Protein AF-A0A7W1FFJ5-F1 (afdb_monomer_lite)

Secondary structure (DSSP, 8-state):
-HHHHHHHHHHHHHHHHHHHHHHHHHHTTS--SSS-SSHHHHHHHHHPEETTEEEEEHHHHHHHHHHHHHHHHHHHHHHHHHHHHH-GGG--

Structure (mmCIF, N/CA/C/O backbone):
data_AF-A0A7W1FFJ5-F1
#
_entry.id   AF-A0A7W1FFJ5-F1
#
loop_
_atom_site.group_PDB
_atom_site.id
_atom_site.type_symbol
_atom_site.label_atom_id
_atom_site.label_alt_id
_atom_site.label_comp_id
_atom_site.label_asym_id
_atom_site.label_entity_id
_atom_site.label_seq_id
_atom_site.pdbx_PDB_ins_code
_atom_site.Cartn_x
_atom_site.Cartn_y
_atom_site.Cartn_z
_atom_site.occupancy
_atom_site.B_iso_or_equiv
_atom_site.auth_seq_id
_atom_site.auth_comp_id
_atom_site.auth_asym_id
_atom_site.auth_atom_id
_atom_site.pdbx_PDB_model_num
ATOM 1 N N . MET A 1 1 ? 18.249 -7.933 -23.529 1.00 84.00 1 MET A N 1
ATOM 2 C CA . MET A 1 1 ? 17.096 -8.753 -23.071 1.00 84.00 1 MET A CA 1
ATOM 3 C C . MET A 1 1 ? 16.801 -8.528 -21.589 1.00 84.00 1 MET A C 1
ATOM 5 O O . MET A 1 1 ? 15.677 -8.175 -21.262 1.00 84.00 1 MET A O 1
ATOM 9 N N . VAL A 1 2 ? 17.800 -8.655 -20.705 1.00 90.88 2 VAL A N 1
ATOM 10 C CA . VAL A 1 2 ? 17.643 -8.477 -19.245 1.00 90.88 2 VAL A CA 1
ATOM 11 C C . VAL A 1 2 ? 17.097 -7.096 -18.869 1.00 90.88 2 VAL A C 1
ATOM 13 O O . VAL A 1 2 ? 16.138 -7.015 -18.109 1.00 90.88 2 VAL A O 1
ATOM 16 N N . GLN A 1 3 ? 17.628 -6.023 -19.463 1.00 93.25 3 GLN A N 1
ATOM 17 C CA . GLN A 1 3 ? 17.146 -4.65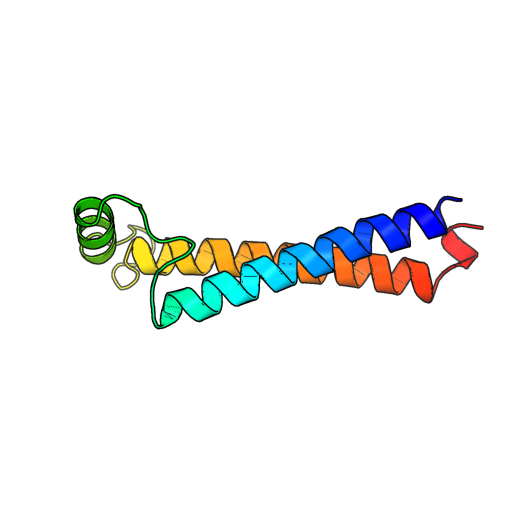9 -19.216 1.00 93.25 3 GLN A CA 1
ATOM 18 C C . GLN A 1 3 ? 15.642 -4.498 -19.504 1.00 93.25 3 GLN A C 1
ATOM 20 O O . GLN A 1 3 ? 14.919 -3.909 -18.707 1.00 93.25 3 GLN A O 1
ATOM 25 N N . LEU A 1 4 ? 15.156 -5.054 -20.620 1.00 94.56 4 LEU A N 1
ATOM 26 C CA . LEU A 1 4 ? 13.743 -4.972 -20.992 1.00 94.56 4 LEU A CA 1
ATOM 27 C C . LEU A 1 4 ? 12.861 -5.723 -19.990 1.00 94.56 4 LEU A C 1
ATOM 29 O O . LEU A 1 4 ? 11.845 -5.189 -19.557 1.00 94.56 4 LEU A O 1
ATOM 33 N N . LEU A 1 5 ? 13.267 -6.931 -19.586 1.00 95.44 5 LEU A N 1
ATOM 34 C CA . LEU A 1 5 ? 12.556 -7.703 -18.565 1.00 95.44 5 LEU A CA 1
ATOM 35 C C . LEU A 1 5 ? 12.510 -6.955 -17.229 1.00 95.44 5 LEU A C 1
ATOM 37 O O . LEU A 1 5 ? 11.470 -6.942 -16.574 1.00 95.44 5 LEU A O 1
ATOM 41 N N . LEU A 1 6 ? 13.607 -6.292 -16.853 1.00 95.50 6 LEU A N 1
ATOM 42 C CA . LEU A 1 6 ? 13.679 -5.502 -15.630 1.00 95.50 6 LEU A CA 1
ATOM 43 C C . LEU A 1 6 ? 12.741 -4.295 -15.685 1.00 95.50 6 LEU A C 1
ATOM 45 O O . LEU A 1 6 ? 11.978 -4.082 -14.746 1.00 95.50 6 LEU A O 1
ATOM 49 N N . ILE A 1 7 ? 12.751 -3.537 -16.784 1.00 97.06 7 ILE A N 1
ATOM 50 C CA . ILE A 1 7 ? 11.863 -2.383 -16.984 1.00 97.06 7 ILE A CA 1
ATOM 51 C C . ILE A 1 7 ? 10.399 -2.829 -16.962 1.00 97.06 7 ILE A C 1
ATOM 53 O O . ILE A 1 7 ? 9.598 -2.258 -16.225 1.00 97.06 7 ILE A O 1
ATOM 57 N N . VAL A 1 8 ? 10.037 -3.864 -17.724 1.00 98.06 8 VAL A N 1
ATOM 58 C CA . VAL A 1 8 ? 8.648 -4.342 -17.799 1.00 98.06 8 VAL A CA 1
ATOM 59 C C . VAL A 1 8 ? 8.187 -4.881 -16.446 1.00 98.06 8 VAL A C 1
ATOM 61 O O . VAL A 1 8 ? 7.132 -4.481 -15.957 1.00 98.06 8 VAL A O 1
ATOM 64 N N . GLY A 1 9 ? 8.992 -5.732 -15.805 1.00 97.69 9 GLY A N 1
ATOM 65 C CA . GLY A 1 9 ? 8.678 -6.296 -14.495 1.00 97.69 9 GLY A CA 1
ATOM 66 C C . GLY A 1 9 ? 8.512 -5.212 -13.435 1.00 97.69 9 GLY A C 1
ATOM 67 O O . GLY A 1 9 ? 7.474 -5.135 -12.790 1.00 97.69 9 GLY A O 1
ATOM 68 N N . SER A 1 10 ? 9.486 -4.315 -13.297 1.00 98.00 10 SER A N 1
ATOM 69 C CA . SER A 1 10 ? 9.415 -3.215 -12.327 1.00 98.00 10 SER A CA 1
ATOM 70 C C . SER A 1 10 ? 8.244 -2.257 -12.577 1.00 98.00 10 SER A C 1
ATOM 72 O O . SER A 1 10 ? 7.588 -1.841 -11.620 1.00 98.00 10 SER A O 1
ATOM 74 N N . SER A 1 11 ? 7.901 -1.979 -13.840 1.00 98.44 11 SER A N 1
ATOM 75 C CA . SER A 1 11 ? 6.724 -1.167 -14.187 1.00 98.44 11 SER A CA 1
ATOM 76 C C . SER A 1 11 ? 5.423 -1.791 -13.681 1.00 98.44 11 SER A C 1
ATOM 78 O O . SER A 1 11 ? 4.561 -1.077 -13.173 1.00 98.44 11 SER A O 1
ATOM 80 N N . ILE A 1 12 ? 5.285 -3.119 -13.756 1.00 98.50 12 ILE A N 1
ATOM 81 C CA . ILE A 1 12 ? 4.111 -3.839 -13.239 1.00 98.50 12 ILE A CA 1
ATOM 82 C C . ILE A 1 12 ? 3.973 -3.634 -11.721 1.00 98.50 12 ILE A C 1
ATOM 84 O O . ILE A 1 12 ? 2.877 -3.340 -11.242 1.00 98.50 12 ILE A O 1
ATOM 88 N N . PHE A 1 13 ? 5.077 -3.724 -10.970 1.00 98.31 13 PHE A N 1
ATOM 89 C CA . PHE A 1 13 ? 5.085 -3.474 -9.522 1.00 98.31 13 PHE A CA 1
ATOM 90 C C . PHE A 1 13 ? 4.671 -2.040 -9.183 1.00 98.31 13 PHE A C 1
ATOM 92 O O . PHE A 1 13 ? 3.847 -1.843 -8.292 1.00 98.31 13 PHE A O 1
ATOM 99 N N . VAL A 1 14 ? 5.194 -1.046 -9.910 1.00 98.69 14 VAL A N 1
ATOM 100 C CA . VAL A 1 14 ? 4.813 0.361 -9.708 1.00 98.69 14 VAL A CA 1
ATOM 101 C C . VAL A 1 14 ? 3.331 0.569 -9.999 1.00 98.69 14 VAL A C 1
ATOM 103 O O . VAL A 1 14 ? 2.631 1.159 -9.179 1.00 98.69 14 VAL A O 1
ATOM 106 N N . LEU A 1 15 ? 2.835 0.066 -11.133 1.00 98.62 15 LEU A N 1
ATOM 107 C CA . LEU A 1 15 ? 1.444 0.247 -11.549 1.00 98.62 15 LEU A CA 1
ATOM 108 C C . LEU A 1 15 ? 0.465 -0.377 -10.551 1.00 98.62 15 LEU A C 1
ATOM 110 O O . LEU A 1 15 ? -0.442 0.306 -10.075 1.00 98.62 15 LEU A O 1
ATOM 114 N N . PHE A 1 1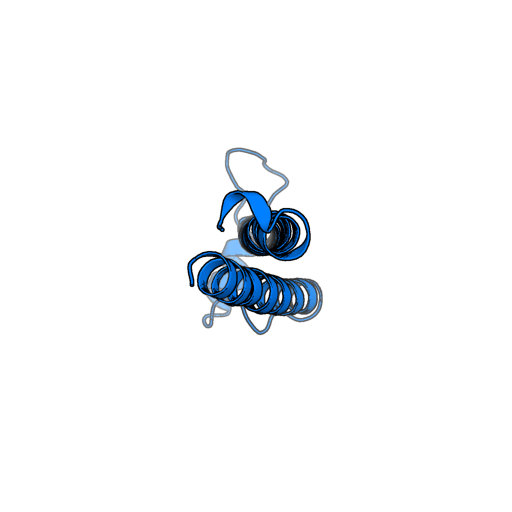6 ? 0.652 -1.650 -10.193 1.00 98.38 16 PHE A N 1
ATOM 115 C CA . PHE A 1 16 ? -0.242 -2.314 -9.244 1.00 98.38 16 PHE A CA 1
ATOM 116 C C . PHE A 1 16 ? -0.056 -1.811 -7.814 1.00 98.38 16 PHE A C 1
ATOM 118 O O . PHE A 1 16 ? -1.045 -1.672 -7.096 1.00 98.38 16 PHE A O 1
ATOM 125 N N . GLY A 1 17 ? 1.169 -1.468 -7.410 1.00 98.38 17 GLY A N 1
ATOM 126 C CA . GLY A 1 17 ? 1.435 -0.833 -6.123 1.00 98.38 17 GLY A CA 1
ATOM 127 C C . GLY A 1 17 ? 0.705 0.502 -5.987 1.00 98.38 17 GLY A C 1
ATOM 128 O O . GLY A 1 17 ? 0.027 0.731 -4.985 1.00 98.38 17 GLY A O 1
ATOM 129 N N . ALA A 1 18 ? 0.767 1.351 -7.015 1.00 98.56 18 ALA A N 1
ATOM 130 C CA . ALA A 1 18 ? 0.073 2.634 -7.040 1.00 98.56 18 ALA A CA 1
ATOM 131 C C . ALA A 1 18 ? -1.452 2.457 -7.060 1.00 98.56 18 ALA A C 1
ATOM 133 O O . ALA A 1 18 ? -2.146 3.089 -6.266 1.00 98.56 18 ALA A O 1
ATOM 134 N N . ALA A 1 19 ? -1.977 1.563 -7.905 1.00 98.31 19 ALA A N 1
ATOM 135 C CA . ALA A 1 19 ? -3.411 1.277 -7.966 1.00 98.31 19 ALA A CA 1
ATOM 136 C C . ALA A 1 19 ? -3.954 0.763 -6.620 1.00 98.31 19 ALA A C 1
ATOM 138 O O . ALA A 1 19 ? -4.968 1.260 -6.129 1.00 98.31 19 ALA A O 1
ATOM 139 N N . HIS A 1 20 ? -3.244 -0.171 -5.979 1.00 97.88 20 HIS A N 1
ATOM 140 C CA . HIS A 1 20 ? -3.574 -0.657 -4.639 1.00 97.88 20 HIS A CA 1
ATOM 141 C C . HIS A 1 20 ? -3.574 0.485 -3.612 1.00 97.88 20 HIS A C 1
ATOM 143 O O . HIS A 1 20 ? -4.508 0.606 -2.821 1.00 97.88 20 HIS A O 1
ATOM 149 N N . GLY A 1 21 ? -2.564 1.360 -3.658 1.00 97.88 21 GLY A N 1
ATOM 150 C CA . GLY A 1 21 ? -2.474 2.535 -2.789 1.00 97.88 21 GLY A CA 1
ATOM 151 C C . GLY A 1 21 ? -3.659 3.482 -2.958 1.00 97.88 21 GLY A C 1
ATOM 152 O O . GLY A 1 21 ? -4.258 3.891 -1.968 1.00 97.88 21 GLY A O 1
ATOM 153 N N . VAL A 1 22 ? -4.062 3.767 -4.199 1.00 98.00 22 VAL A N 1
ATOM 154 C CA . VAL A 1 22 ? -5.249 4.586 -4.497 1.00 98.00 22 VAL A CA 1
ATOM 155 C C . VAL A 1 22 ? -6.508 3.979 -3.877 1.00 98.00 22 VAL A C 1
ATOM 157 O O . VAL A 1 22 ? -7.269 4.695 -3.228 1.00 98.00 22 VAL A O 1
ATOM 160 N N . PHE A 1 23 ? -6.719 2.671 -4.018 1.00 97.56 23 PHE A N 1
ATOM 161 C CA . PHE A 1 23 ? -7.879 1.995 -3.433 1.00 97.56 23 PHE A CA 1
ATOM 162 C C . PHE A 1 23 ? -7.877 2.023 -1.895 1.00 97.56 23 PHE A C 1
ATOM 164 O O . PHE A 1 23 ? -8.935 2.201 -1.292 1.00 97.56 23 PHE A O 1
ATOM 171 N N . ILE A 1 24 ? -6.709 1.924 -1.250 1.00 96.88 24 ILE A N 1
ATOM 172 C CA . ILE A 1 24 ? -6.592 2.077 0.210 1.00 96.88 24 ILE A CA 1
ATOM 173 C C . ILE A 1 24 ? -6.864 3.516 0.654 1.00 96.88 24 ILE A C 1
ATOM 175 O O . ILE A 1 24 ? -7.575 3.729 1.634 1.00 96.88 24 ILE A O 1
ATOM 179 N N . LEU A 1 25 ? -6.354 4.513 -0.074 1.00 96.56 25 LEU A N 1
ATOM 180 C CA . LEU A 1 25 ? -6.613 5.925 0.225 1.00 96.56 25 LEU A CA 1
ATOM 181 C C . LEU A 1 25 ? -8.101 6.274 0.085 1.00 96.56 25 LEU A C 1
ATOM 183 O O . LEU A 1 25 ? -8.633 7.029 0.896 1.00 96.56 25 LEU A O 1
ATOM 187 N N . GLN A 1 26 ? -8.795 5.695 -0.897 1.00 96.25 26 GLN A N 1
ATOM 188 C CA . GLN A 1 26 ? -10.250 5.824 -1.027 1.00 96.25 26 GLN A CA 1
ATOM 189 C C . GLN A 1 26 ? -10.977 5.229 0.188 1.00 96.25 26 GLN A C 1
ATOM 191 O O . GLN A 1 26 ? -11.878 5.869 0.744 1.00 96.25 26 GLN A O 1
ATOM 196 N N . ASP A 1 27 ? -10.536 4.057 0.648 1.00 94.94 27 ASP A N 1
ATOM 197 C CA . ASP A 1 27 ? -11.111 3.355 1.797 1.00 94.94 27 ASP A CA 1
ATOM 198 C C . ASP A 1 27 ? -10.951 4.105 3.130 1.00 94.94 27 ASP A C 1
ATOM 200 O O . ASP A 1 27 ? -11.719 3.846 4.056 1.00 94.94 27 ASP A O 1
ATOM 204 N N . LEU A 1 28 ? -10.032 5.076 3.233 1.00 93.19 28 LEU A N 1
ATOM 205 C CA . LEU A 1 28 ? -9.932 5.956 4.408 1.00 93.19 28 LEU A CA 1
ATOM 206 C C . LEU A 1 28 ? -11.196 6.803 4.616 1.00 93.19 28 LEU A C 1
ATOM 208 O O . LEU A 1 28 ? -11.547 7.118 5.750 1.00 93.19 28 LEU A O 1
ATOM 212 N N . SER A 1 29 ? -11.867 7.178 3.525 1.00 92.81 29 SER A N 1
ATOM 213 C CA . SER A 1 29 ? -13.071 8.019 3.554 1.00 92.81 29 SER A CA 1
ATOM 214 C C . SER A 1 29 ? -14.356 7.221 3.334 1.00 92.81 29 SER A C 1
ATOM 216 O O . SER A 1 29 ? -15.384 7.513 3.940 1.00 92.81 29 SER A O 1
ATOM 218 N N . ASN A 1 30 ? -14.303 6.202 2.474 1.00 95.19 30 ASN A N 1
ATOM 219 C CA . ASN A 1 30 ? -15.459 5.422 2.056 1.00 95.19 30 ASN A CA 1
ATOM 220 C C . ASN A 1 30 ? -15.037 3.962 1.826 1.00 95.19 30 ASN A C 1
ATOM 222 O O . ASN A 1 30 ? -14.750 3.591 0.685 1.00 95.19 30 ASN A O 1
ATOM 226 N N . PRO A 1 31 ? -14.967 3.143 2.896 1.00 94.19 31 PRO A N 1
ATOM 227 C CA . PRO A 1 31 ? -14.487 1.766 2.821 1.00 94.19 31 PRO A CA 1
ATOM 228 C C . PRO A 1 31 ? -15.291 0.928 1.820 1.00 94.19 31 PRO A C 1
ATOM 230 O O . PRO A 1 31 ? -16.485 0.692 2.024 1.00 94.19 31 PRO A O 1
ATOM 233 N N . ARG A 1 32 ? -14.642 0.469 0.746 1.00 95.50 32 ARG A N 1
ATOM 234 C CA . ARG A 1 32 ? -15.273 -0.307 -0.336 1.00 95.50 32 ARG A CA 1
ATOM 235 C C . ARG A 1 32 ? -14.411 -1.449 -0.853 1.00 95.50 32 ARG A C 1
ATOM 237 O O . ARG A 1 32 ? -14.956 -2.492 -1.199 1.00 95.50 32 ARG A O 1
ATOM 244 N N . ASN A 1 33 ? -13.098 -1.260 -0.919 1.00 95.69 33 ASN A N 1
ATOM 245 C CA . ASN A 1 33 ? -12.199 -2.172 -1.622 1.00 95.69 33 A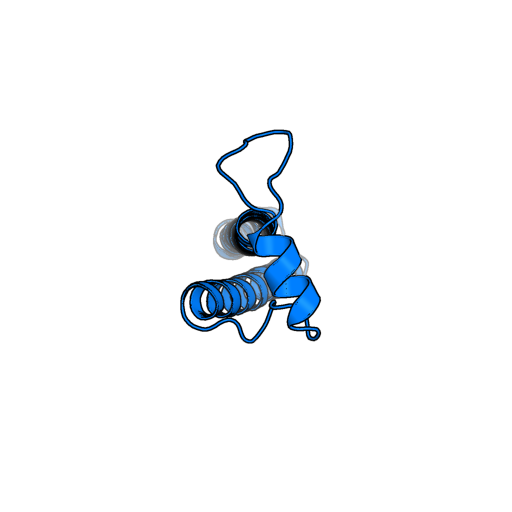SN A CA 1
ATOM 246 C C . ASN A 1 33 ? -11.603 -3.237 -0.688 1.00 95.69 33 ASN A C 1
ATOM 248 O O . ASN A 1 33 ? -11.574 -4.417 -1.028 1.00 95.69 33 ASN A O 1
ATOM 252 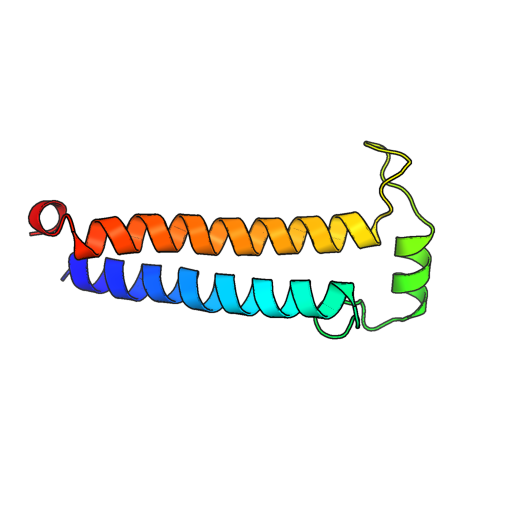N N . PHE A 1 34 ? -11.166 -2.822 0.502 1.00 95.31 34 PHE A N 1
ATOM 253 C CA . PHE A 1 34 ? -10.453 -3.631 1.496 1.00 95.31 34 PHE A CA 1
ATOM 254 C C . PHE A 1 34 ? -11.194 -3.741 2.829 1.00 95.31 34 PHE A C 1
ATOM 256 O O . PHE A 1 34 ? -10.679 -4.333 3.780 1.00 95.31 34 PHE A O 1
ATOM 263 N N . THR A 1 35 ? -12.410 -3.201 2.919 1.00 96.69 35 THR A N 1
ATOM 264 C CA . THR A 1 35 ? -13.331 -3.550 4.004 1.00 96.69 35 THR A CA 1
ATOM 265 C C . THR A 1 35 ? -13.697 -5.037 3.932 1.00 96.69 35 THR A C 1
ATOM 267 O O . THR A 1 35 ? -13.956 -5.551 2.841 1.00 96.69 35 THR A O 1
ATOM 270 N N . PRO A 1 36 ? -13.814 -5.739 5.075 1.00 96.38 36 PRO A N 1
ATOM 271 C CA . PRO A 1 36 ? -14.483 -7.030 5.109 1.00 96.38 36 PRO A CA 1
ATOM 272 C C . PRO A 1 36 ? -15.886 -6.939 4.504 1.00 96.38 36 PRO A C 1
ATOM 274 O O . PRO A 1 36 ? -16.572 -5.923 4.660 1.00 96.38 36 PRO A O 1
ATOM 277 N N . ARG A 1 37 ? -16.319 -8.016 3.836 1.00 95.75 37 ARG A N 1
ATOM 278 C CA . ARG A 1 37 ? -17.687 -8.124 3.302 1.00 95.75 37 ARG A CA 1
ATOM 279 C C . ARG A 1 37 ? -18.733 -8.179 4.416 1.00 95.75 37 ARG A C 1
ATOM 281 O O . ARG A 1 37 ? -19.819 -7.637 4.252 1.00 95.75 37 ARG A O 1
ATOM 288 N N . ASP A 1 38 ? -18.400 -8.820 5.535 1.00 97.06 38 ASP A N 1
ATOM 289 C CA . ASP A 1 38 ? -19.239 -8.822 6.731 1.00 97.06 38 ASP A CA 1
ATOM 290 C C . ASP A 1 38 ? -19.069 -7.505 7.500 1.00 97.06 38 ASP A C 1
ATOM 292 O O . ASP A 1 38 ? -17.991 -7.185 8.011 1.00 97.06 38 ASP A O 1
ATOM 296 N N . ALA A 1 39 ? -20.157 -6.741 7.594 1.00 95.12 39 ALA A N 1
ATOM 297 C CA . ALA A 1 39 ? -20.185 -5.483 8.324 1.00 95.12 39 ALA A CA 1
ATOM 298 C C . ALA A 1 39 ? -19.932 -5.677 9.828 1.00 95.12 39 ALA A C 1
ATOM 300 O O . ALA A 1 39 ? -19.287 -4.826 10.443 1.00 95.12 39 ALA A O 1
ATOM 301 N N . THR A 1 40 ? -20.367 -6.804 10.402 1.00 97.88 40 THR A N 1
ATOM 302 C CA . THR A 1 40 ? -20.158 -7.122 11.821 1.00 97.88 40 THR A CA 1
ATOM 303 C C . THR A 1 40 ? -18.671 -7.271 12.124 1.00 97.88 40 THR A C 1
ATOM 305 O O . THR A 1 40 ? -18.183 -6.722 13.114 1.00 97.88 40 THR A O 1
ATOM 308 N N . LEU A 1 41 ? -17.918 -7.925 11.233 1.00 98.00 41 LEU A N 1
ATOM 309 C CA . LEU A 1 41 ? -16.466 -8.036 11.356 1.00 98.00 41 LEU A CA 1
ATOM 310 C C . LEU A 1 41 ? -15.784 -6.664 11.289 1.00 98.00 41 LEU A C 1
ATOM 312 O O . LEU A 1 41 ? -14.911 -6.386 12.109 1.00 98.00 41 LEU A O 1
ATOM 316 N N . ARG A 1 42 ? -16.198 -5.772 10.377 1.00 97.12 42 ARG A N 1
ATOM 317 C CA . ARG A 1 42 ? -15.639 -4.408 10.334 1.00 97.12 42 ARG A CA 1
ATOM 318 C C . ARG A 1 42 ? -15.884 -3.656 11.644 1.00 97.12 42 ARG A C 1
ATOM 320 O O . ARG A 1 42 ? -14.960 -3.025 12.154 1.00 97.12 42 ARG A O 1
ATOM 327 N N . THR A 1 43 ? -17.082 -3.749 12.217 1.00 97.88 43 THR A N 1
ATOM 328 C CA . THR A 1 43 ? -17.380 -3.146 13.524 1.00 97.88 43 THR A CA 1
ATOM 329 C C . THR A 1 43 ? -16.513 -3.746 14.633 1.00 97.88 43 THR A C 1
ATOM 331 O O . THR A 1 43 ? -15.913 -2.999 15.406 1.00 97.88 43 THR A O 1
ATOM 334 N N . ALA A 1 44 ? -16.355 -5.071 14.673 1.00 98.38 44 ALA A N 1
ATOM 335 C CA . ALA A 1 44 ? -15.498 -5.739 15.652 1.00 98.38 44 ALA A CA 1
ATOM 336 C C . ALA A 1 44 ? -14.023 -5.307 15.530 1.00 98.38 44 ALA A C 1
ATOM 338 O O . ALA A 1 44 ? -13.366 -5.042 16.538 1.00 98.38 44 ALA A O 1
ATOM 339 N N . MET A 1 45 ? -13.507 -5.155 14.304 1.00 97.81 45 MET A N 1
ATOM 340 C CA . MET A 1 45 ? -12.153 -4.644 14.053 1.00 97.81 45 MET A CA 1
ATOM 341 C C . MET A 1 45 ? -11.963 -3.206 14.554 1.00 97.81 45 MET A C 1
ATOM 343 O O . MET A 1 45 ? -10.875 -2.850 15.000 1.00 97.81 45 MET A O 1
ATOM 347 N N . GLN A 1 46 ? -12.998 -2.368 14.482 1.00 96.88 46 GLN A N 1
ATOM 348 C CA . GLN A 1 46 ? -12.945 -0.986 14.969 1.00 96.88 46 GLN A CA 1
ATOM 349 C C . GLN A 1 46 ? -13.001 -0.894 16.501 1.00 96.88 46 GLN A C 1
ATOM 351 O O . GLN A 1 46 ? -12.439 0.042 17.070 1.00 96.88 46 GLN A O 1
ATOM 356 N N . GLN A 1 47 ? -13.652 -1.860 17.154 1.00 97.75 47 GLN A N 1
ATOM 357 C CA . GLN A 1 47 ? -13.785 -1.948 18.614 1.00 97.75 47 GLN A CA 1
ATOM 358 C C . GLN A 1 47 ? -12.608 -2.666 19.290 1.00 97.75 47 GLN A C 1
ATOM 360 O O . GLN A 1 47 ? -12.390 -2.497 20.487 1.00 97.75 47 GLN A O 1
ATOM 365 N N . SER A 1 48 ? -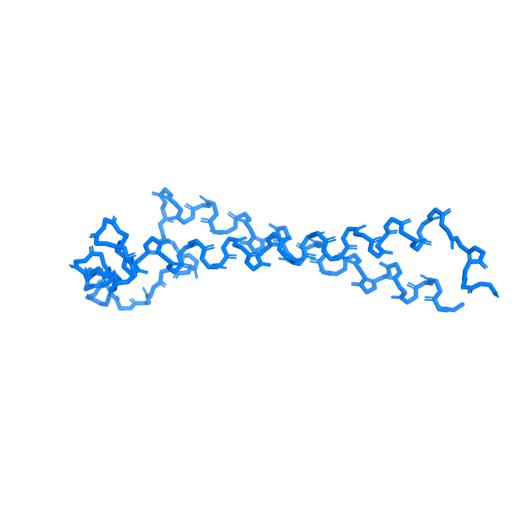11.841 -3.451 18.534 1.00 97.56 48 SER A N 1
ATOM 366 C CA . SER A 1 48 ? -10.692 -4.205 19.043 1.00 97.56 48 SER A CA 1
ATOM 367 C C . SER A 1 48 ? -9.397 -3.422 18.864 1.00 97.56 48 SER A C 1
ATOM 369 O O . SER A 1 48 ? -9.136 -2.893 17.784 1.00 97.56 48 SER A O 1
ATOM 371 N N . THR A 1 49 ? -8.552 -3.384 19.892 1.00 97.00 49 THR A N 1
ATOM 372 C CA . THR A 1 49 ? -7.233 -2.736 19.855 1.00 97.00 49 THR A CA 1
ATOM 373 C C . THR A 1 49 ? -6.118 -3.759 19.684 1.00 97.00 49 THR A C 1
ATOM 375 O O . THR A 1 49 ? -6.275 -4.940 19.995 1.00 97.00 49 THR A O 1
ATOM 378 N N . ILE A 1 50 ? -4.975 -3.316 19.161 1.00 94.88 50 ILE A N 1
ATOM 379 C CA . ILE A 1 50 ? -3.787 -4.167 19.064 1.00 94.88 50 ILE A CA 1
ATOM 380 C C . ILE A 1 50 ? -2.991 -4.067 20.362 1.00 94.88 50 ILE A C 1
ATOM 382 O O . ILE A 1 50 ? -2.729 -2.968 20.847 1.00 94.88 50 ILE A O 1
ATOM 386 N N . ALA A 1 51 ? -2.538 -5.213 20.879 1.00 95.50 51 ALA A N 1
ATOM 387 C CA . ALA A 1 51 ? -1.740 -5.293 22.106 1.00 95.50 51 ALA A CA 1
ATOM 388 C C . ALA A 1 51 ? -0.490 -4.392 22.080 1.00 95.50 51 ALA A C 1
ATOM 390 O O . ALA A 1 51 ? -0.128 -3.809 23.096 1.00 95.50 51 ALA A O 1
ATOM 391 N N . PHE A 1 52 ? 0.137 -4.240 20.908 1.00 93.56 52 PHE A N 1
ATOM 392 C CA . PHE A 1 52 ? 1.285 -3.356 20.700 1.00 93.56 52 PHE A CA 1
ATOM 393 C C . PHE A 1 52 ? 0.980 -1.880 20.999 1.00 93.56 52 PHE A C 1
ATOM 395 O O . PHE A 1 52 ? 1.848 -1.168 21.497 1.00 93.56 52 PHE A O 1
ATOM 402 N N . HIS A 1 53 ? -0.230 -1.397 20.689 1.00 92.88 53 HIS A N 1
ATOM 403 C CA . HIS A 1 53 ? -0.576 0.007 20.887 1.00 92.88 53 HIS A CA 1
ATOM 404 C C . HIS A 1 53 ? -2.087 0.199 21.120 1.00 92.88 53 HIS A C 1
ATOM 406 O O . HIS A 1 53 ? -2.871 0.121 20.169 1.00 92.88 53 HIS A O 1
ATOM 412 N N . PRO A 1 54 ? -2.524 0.562 22.342 1.00 91.25 54 PRO A N 1
ATOM 413 C CA . PRO A 1 54 ? -3.940 0.557 22.725 1.00 91.25 54 PRO A CA 1
ATOM 414 C C . PRO A 1 54 ? -4.793 1.609 22.003 1.00 91.25 54 PRO A C 1
ATOM 416 O O . PRO A 1 54 ? -6.014 1.532 22.039 1.00 91.25 54 PRO A O 1
ATOM 419 N N . LYS A 1 55 ? -4.180 2.597 21.334 1.00 93.94 55 LYS A N 1
ATOM 420 C CA . LYS A 1 55 ? -4.908 3.594 20.523 1.00 93.94 55 LYS A CA 1
ATOM 421 C C . LYS A 1 55 ? -5.093 3.183 19.058 1.00 93.94 55 LYS A C 1
ATOM 423 O O . LYS A 1 55 ? -5.745 3.905 18.311 1.00 93.94 55 LYS A O 1
ATOM 428 N N . ILE A 1 56 ? -4.486 2.078 18.623 1.00 96.06 56 ILE A N 1
ATOM 429 C CA . ILE A 1 56 ? -4.627 1.575 17.254 1.00 96.06 56 ILE A CA 1
ATOM 430 C C . ILE A 1 56 ? -5.627 0.425 17.288 1.00 96.06 56 ILE A C 1
ATOM 432 O O . ILE A 1 56 ? -5.364 -0.619 17.888 1.00 96.06 56 ILE A O 1
ATOM 436 N N . ASN A 1 57 ? -6.778 0.625 16.644 1.00 97.44 57 ASN A N 1
ATOM 437 C CA . ASN A 1 57 ? -7.724 -0.459 16.421 1.00 97.44 57 ASN A CA 1
ATOM 438 C C . ASN A 1 57 ? -7.284 -1.347 15.247 1.00 97.44 57 ASN A C 1
ATOM 440 O O . ASN A 1 57 ? -6.467 -0.951 14.407 1.00 97.44 57 ASN A O 1
ATOM 444 N N . LEU A 1 58 ? -7.822 -2.563 15.194 1.00 97.62 58 LEU A N 1
ATOM 445 C CA . LEU A 1 58 ? -7.457 -3.552 14.182 1.00 97.62 58 LEU A CA 1
ATOM 446 C C . LEU A 1 58 ? -7.791 -3.074 12.758 1.00 97.62 58 LEU A C 1
ATOM 448 O O . LEU A 1 58 ? -7.066 -3.394 11.819 1.00 97.62 58 LEU A O 1
ATOM 452 N N . TRP A 1 59 ? -8.838 -2.260 12.592 1.00 97.12 59 TRP A N 1
ATOM 453 C CA . TRP A 1 59 ? -9.186 -1.654 11.302 1.00 97.12 59 TRP A CA 1
ATOM 454 C C . TRP A 1 59 ? -8.115 -0.679 10.791 1.00 97.12 59 TRP A C 1
ATOM 456 O O . TRP A 1 59 ? -7.670 -0.782 9.650 1.00 97.12 59 TRP A O 1
ATOM 466 N N . ASN A 1 60 ? -7.638 0.226 11.643 1.00 96.19 60 ASN A N 1
ATOM 467 C CA . ASN A 1 60 ? -6.593 1.185 11.295 1.00 96.19 60 ASN A CA 1
ATOM 468 C C . ASN A 1 60 ? -5.272 0.476 10.987 1.00 96.19 60 ASN A C 1
ATOM 470 O O . ASN A 1 60 ? -4.556 0.872 10.071 1.00 96.19 60 ASN A O 1
ATOM 474 N N . ALA A 1 61 ? -4.957 -0.591 11.719 1.00 97.00 61 ALA A N 1
ATOM 475 C CA . ALA A 1 61 ? -3.779 -1.399 11.440 1.00 97.00 61 ALA A CA 1
ATOM 476 C C . ALA A 1 61 ? -3.884 -2.167 10.121 1.00 97.00 61 ALA A C 1
ATOM 478 O O . ALA A 1 61 ? -2.906 -2.239 9.384 1.00 97.00 61 ALA A O 1
ATOM 479 N N . TRP A 1 62 ? -5.065 -2.698 9.799 1.00 97.38 62 TRP A N 1
ATOM 480 C CA . TRP A 1 62 ? -5.332 -3.337 8.513 1.00 97.38 62 TRP A CA 1
ATOM 481 C C . TRP A 1 62 ? -5.128 -2.364 7.347 1.00 97.38 62 TRP A C 1
ATOM 483 O O . TRP A 1 62 ? -4.412 -2.680 6.395 1.00 97.38 62 TRP A O 1
ATOM 493 N N . LEU A 1 63 ? -5.688 -1.156 7.445 1.00 97.06 63 LEU A N 1
ATOM 494 C CA . LEU A 1 63 ? -5.478 -0.100 6.452 1.00 97.06 63 LEU A CA 1
ATOM 495 C C . LEU A 1 63 ? -4.000 0.297 6.350 1.00 97.06 63 LEU A C 1
ATOM 497 O O . LEU A 1 63 ? -3.459 0.376 5.249 1.00 97.06 63 LEU A O 1
ATOM 501 N N . GLY A 1 64 ? -3.334 0.492 7.491 1.00 96.31 64 GLY A N 1
ATOM 502 C CA . GLY A 1 64 ? -1.915 0.838 7.551 1.00 96.31 64 GLY A CA 1
ATOM 503 C C . GLY A 1 64 ? -1.021 -0.223 6.912 1.00 96.31 64 GLY A C 1
ATOM 504 O O . GLY A 1 64 ? -0.157 0.116 6.111 1.00 96.31 64 GLY A O 1
ATOM 505 N N . PHE A 1 65 ? -1.270 -1.504 7.192 1.00 97.25 65 PHE A N 1
ATOM 506 C CA . PHE A 1 65 ? -0.525 -2.617 6.605 1.00 97.25 65 PHE A CA 1
ATOM 507 C C . PHE A 1 65 ? -0.648 -2.652 5.077 1.00 97.25 65 PHE A C 1
ATOM 509 O O . PHE A 1 65 ? 0.361 -2.750 4.379 1.00 97.25 65 PHE A O 1
ATOM 516 N N . ASN A 1 66 ? -1.864 -2.514 4.545 1.00 97.69 66 ASN A N 1
ATOM 517 C CA . ASN A 1 66 ? -2.086 -2.497 3.098 1.00 97.69 66 ASN A CA 1
ATOM 518 C C . ASN A 1 66 ? -1.478 -1.245 2.436 1.00 97.69 66 ASN A C 1
ATOM 520 O O . ASN A 1 66 ? -0.891 -1.332 1.357 1.00 97.69 66 ASN A O 1
ATOM 524 N N . LEU A 1 67 ? -1.522 -0.087 3.107 1.00 97.44 67 LEU A N 1
ATOM 525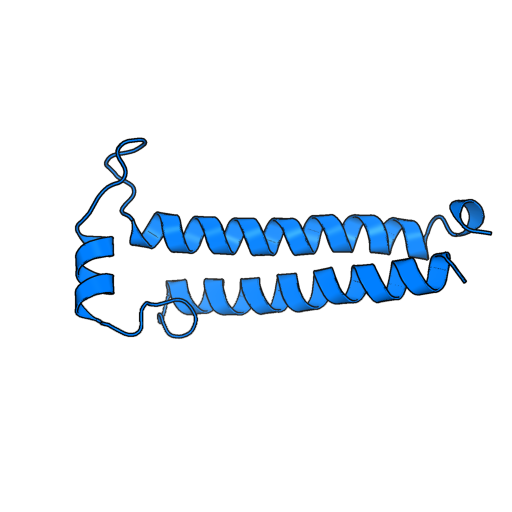 C CA . LEU A 1 67 ? -0.832 1.112 2.631 1.00 97.44 67 LEU A CA 1
ATOM 526 C C . LEU A 1 67 ? 0.693 0.914 2.599 1.00 97.44 67 LEU A C 1
ATOM 528 O O . LEU A 1 67 ? 1.337 1.261 1.610 1.00 97.44 67 LEU A O 1
ATOM 532 N N . SER A 1 68 ? 1.277 0.318 3.643 1.00 97.75 68 SER A N 1
ATOM 533 C CA . SER A 1 68 ? 2.705 -0.021 3.676 1.00 97.75 68 SER A CA 1
ATOM 534 C C . SER A 1 68 ? 3.084 -1.022 2.585 1.00 97.75 68 SER A C 1
ATOM 536 O O . SER A 1 68 ? 4.146 -0.888 1.982 1.00 97.75 68 SER A O 1
ATOM 538 N N . HIS A 1 69 ? 2.215 -1.992 2.288 1.00 97.75 69 HIS A N 1
ATOM 539 C CA . HIS A 1 69 ? 2.419 -2.933 1.191 1.00 97.75 69 HIS A CA 1
ATOM 540 C C . HIS A 1 69 ? 2.456 -2.222 -0.170 1.00 97.75 69 HIS A C 1
ATOM 542 O O . HIS A 1 69 ? 3.404 -2.416 -0.931 1.00 97.75 69 HIS A O 1
ATOM 548 N N . SER A 1 70 ? 1.486 -1.341 -0.443 1.00 98.06 70 SER A N 1
ATOM 549 C CA . SER A 1 70 ? 1.487 -0.484 -1.638 1.00 98.06 70 SER A CA 1
ATOM 550 C C . SER A 1 70 ? 2.778 0.324 -1.757 1.00 98.06 70 SER A C 1
ATOM 552 O O . SER A 1 70 ? 3.425 0.292 -2.806 1.00 98.06 70 SER A O 1
ATOM 554 N N . LEU A 1 71 ? 3.192 0.991 -0.676 1.00 98.25 71 LEU A N 1
ATOM 555 C CA . LEU A 1 71 ? 4.423 1.777 -0.661 1.00 98.25 71 LEU A CA 1
ATOM 556 C C . LEU A 1 71 ? 5.648 0.903 -0.958 1.00 98.25 71 LEU A C 1
ATOM 558 O O . LEU A 1 71 ? 6.492 1.291 -1.760 1.00 98.25 71 LEU A O 1
ATOM 562 N N . GLY A 1 72 ? 5.715 -0.295 -0.373 1.00 98.44 72 GLY A N 1
ATOM 563 C CA . GLY A 1 72 ? 6.773 -1.265 -0.641 1.00 98.44 72 GLY A CA 1
ATOM 564 C C . GLY A 1 72 ? 6.859 -1.650 -2.119 1.00 98.44 72 GLY A C 1
ATOM 565 O O . GLY A 1 72 ? 7.947 -1.619 -2.690 1.00 98.44 72 GLY A O 1
ATOM 566 N N . LEU A 1 73 ? 5.724 -1.943 -2.763 1.00 98.50 73 LEU A N 1
ATOM 567 C CA . LEU A 1 73 ? 5.672 -2.266 -4.195 1.00 98.50 73 LEU A CA 1
ATOM 568 C C . LEU A 1 73 ? 6.126 -1.089 -5.067 1.00 98.50 73 LEU A C 1
ATOM 570 O O . LEU A 1 73 ? 6.917 -1.284 -5.990 1.00 98.50 73 LEU A O 1
ATOM 574 N N . VAL A 1 74 ? 5.664 0.127 -4.762 1.00 98.62 74 VAL A N 1
ATOM 575 C CA . VAL A 1 74 ? 6.028 1.338 -5.514 1.00 98.62 74 VAL A CA 1
ATOM 576 C C . VAL A 1 74 ? 7.507 1.669 -5.345 1.00 98.62 74 VAL A C 1
ATOM 578 O O . VAL A 1 74 ? 8.172 1.960 -6.333 1.00 98.62 74 VAL A O 1
ATOM 581 N N . MET A 1 75 ? 8.046 1.600 -4.126 1.00 98.56 75 MET A N 1
ATOM 582 C CA . MET A 1 75 ? 9.464 1.865 -3.870 1.00 98.56 75 MET A CA 1
ATOM 583 C C . MET A 1 75 ? 10.359 0.816 -4.527 1.00 98.56 75 MET A C 1
ATOM 585 O O . MET A 1 75 ? 11.324 1.173 -5.198 1.00 98.56 75 MET A O 1
ATOM 589 N N . PHE A 1 76 ? 10.027 -0.468 -4.370 1.00 98.31 76 PHE A N 1
ATOM 590 C CA . PHE A 1 76 ? 10.781 -1.562 -4.973 1.00 98.31 76 PHE A CA 1
ATOM 591 C C . PHE A 1 76 ? 10.750 -1.467 -6.500 1.00 98.31 76 PHE A C 1
ATOM 593 O O . PHE A 1 76 ? 11.797 -1.374 -7.138 1.00 98.31 76 PHE A O 1
ATOM 600 N N . GLY A 1 77 ? 9.554 -1.407 -7.092 1.00 98.31 77 GLY A N 1
ATOM 601 C CA . GLY A 1 77 ? 9.393 -1.247 -8.532 1.00 98.31 77 GLY A CA 1
ATOM 602 C C . GLY A 1 77 ? 10.075 0.023 -9.041 1.00 98.31 77 GLY A C 1
ATOM 603 O O . GLY A 1 77 ? 10.834 -0.032 -9.999 1.00 98.31 77 GLY A O 1
ATOM 604 N N . GLY A 1 78 ? 9.895 1.158 -8.367 1.00 98.44 78 GLY A N 1
ATOM 605 C CA . GLY A 1 78 ? 10.494 2.433 -8.756 1.00 98.44 78 GLY A CA 1
ATOM 606 C C . GLY A 1 78 ? 12.022 2.400 -8.754 1.00 98.44 78 GLY A C 1
ATOM 607 O O . GLY A 1 78 ? 12.640 2.886 -9.700 1.00 98.44 78 GLY A O 1
ATOM 608 N N . ALA A 1 79 ? 12.638 1.771 -7.749 1.00 98.06 79 ALA A N 1
ATOM 609 C CA . ALA A 1 79 ? 14.088 1.618 -7.676 1.00 98.06 79 ALA A CA 1
ATOM 610 C C . ALA A 1 79 ? 14.637 0.785 -8.847 1.00 98.06 79 ALA A C 1
ATOM 612 O O . ALA A 1 79 ? 15.580 1.205 -9.519 1.00 98.06 79 ALA A O 1
ATOM 613 N N . PHE A 1 80 ? 14.024 -0.365 -9.143 1.00 96.62 80 PHE A N 1
ATOM 614 C CA . PHE A 1 80 ? 14.457 -1.211 -10.261 1.00 96.62 80 PHE A CA 1
ATOM 615 C C . PHE A 1 80 ? 14.141 -0.604 -11.627 1.00 96.62 80 PHE A C 1
ATOM 617 O O . PHE A 1 80 ? 14.925 -0.774 -12.560 1.00 96.62 80 PHE A O 1
ATOM 624 N N . LEU A 1 81 ? 13.044 0.144 -11.743 1.00 97.25 81 LEU A N 1
ATOM 625 C CA . LEU A 1 81 ? 12.702 0.878 -12.956 1.00 97.25 81 LEU A CA 1
ATOM 626 C C . LEU A 1 81 ? 13.728 1.983 -13.227 1.00 97.25 81 LEU A C 1
ATOM 628 O O . LEU A 1 81 ? 14.232 2.095 -14.342 1.00 97.25 81 LEU A O 1
ATOM 632 N N . TYR A 1 82 ? 14.099 2.746 -12.195 1.00 97.31 82 TYR A N 1
ATOM 633 C CA . TYR A 1 82 ? 15.153 3.757 -12.271 1.00 97.31 82 TYR A CA 1
ATOM 634 C C . TYR A 1 82 ? 16.488 3.146 -12.715 1.00 97.31 82 TYR A C 1
ATOM 636 O O . TYR A 1 82 ? 17.120 3.629 -13.654 1.00 97.31 82 TYR A O 1
ATOM 644 N N . VAL A 1 83 ? 16.900 2.038 -12.096 1.00 96.12 83 VAL A N 1
ATOM 645 C CA . VAL A 1 83 ? 18.123 1.319 -12.479 1.00 96.12 83 VAL A CA 1
ATOM 646 C C . VAL A 1 83 ? 18.041 0.811 -13.924 1.00 96.12 83 VAL A C 1
ATOM 648 O O . VAL A 1 83 ? 18.971 1.028 -14.696 1.00 96.12 83 VAL A O 1
ATOM 651 N N . GLY A 1 84 ? 16.921 0.208 -14.329 1.00 94.94 84 GLY A N 1
ATOM 652 C CA . GLY A 1 84 ? 16.729 -0.309 -15.685 1.00 94.94 84 GLY A CA 1
ATOM 653 C C . GLY A 1 84 ? 16.763 0.767 -16.776 1.00 94.94 84 GLY A C 1
ATOM 654 O O . GLY A 1 84 ? 17.248 0.499 -17.874 1.00 94.94 84 GLY A O 1
ATOM 655 N N . ILE A 1 85 ? 16.287 1.983 -16.488 1.00 94.62 85 ILE A N 1
ATOM 656 C CA . ILE A 1 85 ? 16.288 3.107 -17.438 1.00 94.62 85 ILE A CA 1
ATOM 657 C C . ILE A 1 85 ? 17.657 3.793 -17.488 1.00 94.62 85 ILE A C 1
ATOM 659 O O . ILE A 1 85 ? 18.185 4.024 -18.573 1.00 94.62 85 ILE A O 1
ATOM 663 N N . PHE A 1 86 ? 18.232 4.120 -16.328 1.00 95.25 86 PHE A N 1
ATOM 664 C CA . PHE A 1 86 ? 19.387 5.020 -16.244 1.00 95.25 86 PHE A CA 1
ATOM 665 C C . PHE A 1 86 ? 20.740 4.309 -16.112 1.00 95.25 86 PHE A C 1
ATOM 667 O O . PHE A 1 86 ? 21.772 4.936 -16.324 1.00 95.25 86 PHE A O 1
ATOM 674 N N . HIS A 1 87 ? 20.760 3.010 -15.799 1.00 91.88 87 HIS A N 1
ATOM 675 C CA . HIS A 1 87 ? 21.986 2.222 -15.620 1.00 91.88 87 HIS A CA 1
ATOM 676 C C . HIS A 1 87 ? 22.002 1.002 -16.553 1.00 91.88 87 HIS A C 1
ATOM 678 O O . HIS A 1 87 ? 22.293 -0.120 -16.141 1.00 91.88 87 HIS A O 1
ATOM 684 N N . SER A 1 88 ? 21.688 1.222 -17.833 1.00 77.31 88 SER A N 1
ATOM 685 C CA . SER A 1 88 ? 21.593 0.174 -18.863 1.00 77.31 88 SER A CA 1
ATOM 686 C C . SER A 1 88 ? 22.874 -0.653 -19.033 1.00 77.31 88 SER A C 1
ATOM 688 O O . SER A 1 88 ? 22.795 -1.846 -19.314 1.00 77.31 88 SER A O 1
ATOM 690 N N . LEU A 1 89 ? 24.040 -0.048 -18.786 1.00 80.62 89 LEU A N 1
ATOM 691 C CA . LEU A 1 89 ? 25.359 -0.691 -18.853 1.00 80.62 89 LEU A CA 1
ATOM 692 C C . LEU A 1 89 ? 25.560 -1.811 -17.817 1.00 80.62 89 LEU A C 1
ATOM 694 O O . LEU A 1 89 ? 26.458 -2.629 -17.973 1.00 80.62 89 LEU A O 1
ATOM 698 N N . LEU A 1 90 ? 24.736 -1.877 -16.764 1.00 79.81 90 LEU A N 1
ATOM 699 C CA . LEU A 1 90 ? 24.757 -2.995 -15.810 1.00 79.81 90 LEU A CA 1
ATOM 700 C C . LEU A 1 90 ? 24.124 -4.275 -16.383 1.00 79.81 90 LEU A C 1
ATOM 702 O O . LEU A 1 90 ? 24.234 -5.338 -15.775 1.00 79.81 90 LEU A O 1
ATOM 706 N N . PHE A 1 91 ? 23.428 -4.173 -17.520 1.00 75.81 91 PHE A N 1
ATOM 707 C CA . PHE A 1 91 ? 22.610 -5.245 -18.098 1.00 75.81 91 PHE A CA 1
ATOM 708 C C . PHE A 1 91 ? 22.855 -5.458 -19.602 1.00 75.81 91 PHE A C 1
ATOM 710 O O . PHE A 1 91 ? 22.031 -6.106 -20.262 1.00 75.81 91 PHE A O 1
ATOM 717 N N . SER A 1 92 ? 23.938 -4.875 -20.130 1.00 64.69 92 SER A N 1
ATOM 718 C CA . SER A 1 92 ? 24.434 -5.028 -21.505 1.00 64.69 92 SER A CA 1
ATOM 719 C C . SER A 1 92 ? 25.323 -6.251 -21.660 1.00 64.69 92 SER A C 1
ATOM 721 O O . SER A 1 92 ? 26.215 -6.410 -20.798 1.00 64.69 92 SER A O 1
#

Foldseek 3Di:
DVLVCLLVVLVVLQVVLVVLLVLLVVCVPPNDDQDDPDPVVNVVQQVAADPVDRVHGNNNVSSVVSNVVSVVSNVRSVVSNCCSVPVVVVPD

pLDDT: mean 95.36, std 5.38, range [64.69, 98.69]

Radius of gyration: 17.81 Å; chains: 1; bounding box: 46×17×46 Å

Sequence (92 aa):
MVQLLLIVGSSIFVLFGAAHGVFILQDLSNPRNFTPRDATLRTAMQQSTIAFHPKINLWNAWLGFNLSHSLGLVMFGGAFLYVGIFHSLLFS